Protein AF-A0A7X0E9H6-F1 (afdb_monomer_lite)

Secondary structure (DSSP, 8-state):
-HHHHHHHHTT--EEEEEEEETTEEEEEEEETTTTEEEEEEEETTEEEEEEEES-HHHHHHHHHHHHHHHHHHHHHHHHHHHHHHHHHHHHHHHHHHHHHHHHHHHHHHHHHHHHHHHHHHHHHHHHHHHHHHHHHHHHHHHHHHHHHHHHHHHHHHT-GGGS--PPP----------------

Sequence (184 aa):
MFYLHQLMDSRQLTQLRTTFNGTYGATLFFQPEKLSYYVAMFHSDVYWRVIQTDSETDAESIYRAFSQQSEKLAEVDIDAMRLKAGNIYAERMVAMNQQRLQNLQQDASLRQQQAQQVAVQQQQAQQQAIALSNDLRNNSNQLDAVKERIRALEAQQANPELILPTPPQQAAAANPPAQSTPSN

Radius of gyration: 65.02 Å; chains: 1; bounding box: 127×46×181 Å

Foldseek 3Di:
DVVVVVCVVVVQWDWPDKDDQPQKIKTWIARPVVCKIKIFIGGNPHTPDIDIDNDPVVSVVVRVVSHVVRNVVSVVVVVVVVVVVVVVVVVVVVVVVVVVVVVVVVVVVVVVVVVVVVVVVVVVVVVVVVVVVVVVVVVVVVVVVVVVVVVVVVVVVVDPPPDDDDDDDDDDDDDDDDDDDDDD

pLDDT: mean 86.73, std 17.49, range [38.41, 98.5]

Structure (mmCIF, N/CA/C/O backbone):
data_AF-A0A7X0E9H6-F1
#
_entry.id   AF-A0A7X0E9H6-F1
#
loop_
_atom_site.group_PDB
_atom_site.id
_atom_site.type_symbol
_atom_site.label_atom_id
_atom_site.label_alt_id
_atom_site.label_comp_id
_atom_site.label_asym_id
_atom_site.label_entity_id
_atom_site.label_seq_id
_atom_site.pdbx_PDB_ins_code
_atom_site.Cartn_x
_atom_site.Cartn_y
_atom_site.Cartn_z
_atom_site.occupancy
_atom_site.B_iso_or_equiv
_atom_site.auth_seq_id
_atom_site.auth_comp_id
_atom_site.auth_asym_id
_atom_site.auth_atom_id
_atom_site.pdbx_PDB_model_num
ATOM 1 N N . MET A 1 1 ? 11.546 -8.886 -32.649 1.00 57.81 1 MET A N 1
ATOM 2 C CA . MET A 1 1 ? 11.505 -9.390 -31.257 1.00 57.81 1 MET A CA 1
ATOM 3 C C . MET A 1 1 ? 11.891 -10.853 -31.115 1.00 57.81 1 MET A C 1
ATOM 5 O O . MET A 1 1 ? 12.715 -11.128 -30.261 1.00 57.81 1 MET A O 1
ATOM 9 N N . PHE A 1 2 ? 11.370 -11.775 -31.936 1.00 64.00 2 PHE A N 1
ATOM 10 C CA . PHE A 1 2 ? 11.655 -13.219 -31.815 1.00 64.00 2 PHE A CA 1
ATOM 11 C C . PHE A 1 2 ? 13.145 -13.606 -31.853 1.00 64.00 2 PHE A C 1
ATOM 13 O O . PHE A 1 2 ? 13.546 -14.554 -31.190 1.00 64.00 2 PHE A O 1
ATOM 20 N N . TYR A 1 3 ? 13.974 -12.843 -32.570 1.00 69.94 3 TYR A N 1
ATOM 21 C CA . TYR A 1 3 ? 15.400 -13.141 -32.720 1.00 69.94 3 TYR A CA 1
ATOM 22 C C . TYR A 1 3 ? 16.198 -13.030 -31.406 1.00 69.94 3 TYR A C 1
ATOM 24 O O . TYR A 1 3 ? 17.061 -13.863 -31.159 1.00 69.94 3 TYR A O 1
ATOM 32 N N . LEU A 1 4 ? 15.882 -12.068 -30.523 1.00 74.88 4 LEU A N 1
ATOM 33 C CA . LEU A 1 4 ? 16.572 -11.958 -29.229 1.00 74.88 4 LEU A CA 1
ATOM 34 C C . LEU A 1 4 ? 16.224 -13.138 -28.314 1.00 74.88 4 LEU A C 1
ATOM 36 O O . LEU A 1 4 ? 17.125 -13.736 -27.739 1.00 74.88 4 LEU A O 1
ATOM 40 N N . HIS A 1 5 ? 14.939 -13.499 -28.224 1.00 74.56 5 HIS A N 1
ATOM 41 C CA . HIS A 1 5 ? 14.503 -14.657 -27.439 1.00 74.56 5 HIS A CA 1
ATOM 42 C C . HIS A 1 5 ? 15.180 -15.939 -27.919 1.00 74.56 5 HIS A C 1
ATOM 44 O O . HIS A 1 5 ? 15.762 -16.651 -27.114 1.00 74.56 5 HIS A O 1
ATOM 50 N N . GLN A 1 6 ? 15.231 -16.172 -29.232 1.00 72.75 6 GLN A N 1
ATOM 51 C CA . GLN A 1 6 ? 15.923 -17.333 -29.790 1.00 72.75 6 GLN A CA 1
ATOM 52 C C . GLN A 1 6 ? 17.420 -17.364 -29.423 1.00 72.75 6 GLN A C 1
ATOM 54 O O . GLN A 1 6 ? 17.961 -18.431 -29.131 1.00 72.75 6 GLN A O 1
ATOM 59 N N . LEU A 1 7 ? 18.101 -16.214 -29.415 1.00 70.69 7 LEU A N 1
ATOM 60 C CA . LEU A 1 7 ? 19.506 -16.116 -28.998 1.00 70.69 7 LEU A CA 1
ATOM 61 C C . LEU A 1 7 ? 19.697 -16.338 -27.488 1.00 70.69 7 LEU A C 1
ATOM 63 O O . LEU A 1 7 ? 20.676 -16.963 -27.076 1.00 70.69 7 LEU A O 1
ATOM 67 N N . MET A 1 8 ? 18.763 -15.862 -26.663 1.00 73.94 8 MET A N 1
ATOM 68 C CA . MET A 1 8 ? 18.760 -16.111 -25.219 1.00 73.94 8 MET A CA 1
ATOM 69 C C . MET A 1 8 ? 18.495 -17.588 -24.901 1.00 73.94 8 MET A C 1
ATOM 71 O O . MET A 1 8 ? 19.241 -18.192 -24.131 1.00 73.94 8 MET A O 1
ATOM 75 N N . ASP A 1 9 ? 17.495 -18.189 -25.545 1.00 73.25 9 ASP A N 1
ATOM 76 C CA . ASP A 1 9 ? 17.104 -19.591 -25.366 1.00 73.25 9 ASP A CA 1
ATOM 77 C C . ASP A 1 9 ? 18.215 -20.547 -25.820 1.00 73.25 9 ASP A C 1
ATOM 79 O O . ASP A 1 9 ? 18.475 -21.571 -25.187 1.00 73.25 9 ASP A O 1
ATOM 83 N N . SER A 1 10 ? 18.937 -20.176 -26.881 1.00 75.50 10 SER A N 1
ATOM 84 C CA . SER A 1 10 ? 20.116 -20.906 -27.361 1.00 75.50 10 SER A CA 1
ATOM 85 C C . SER A 1 10 ? 21.396 -20.628 -26.560 1.00 75.50 10 SER A C 1
ATOM 87 O O . SER A 1 10 ? 22.450 -21.157 -26.910 1.00 75.50 10 SER A O 1
ATOM 89 N N . ARG A 1 11 ? 21.323 -19.831 -25.478 1.00 74.50 11 ARG A N 1
ATOM 90 C CA . ARG A 1 11 ? 22.454 -19.411 -24.624 1.00 74.50 11 ARG A CA 1
ATOM 91 C C . ARG A 1 11 ? 23.637 -18.818 -25.399 1.00 74.50 11 ARG A C 1
ATOM 93 O O . ARG A 1 11 ? 24.780 -18.915 -24.962 1.00 74.50 11 ARG A O 1
ATOM 100 N N . GLN A 1 12 ? 23.370 -18.180 -26.536 1.00 83.44 12 GLN A N 1
ATOM 101 C CA . GLN A 1 12 ? 24.402 -17.549 -27.369 1.00 83.44 12 GLN A CA 1
ATOM 102 C C . GLN A 1 12 ? 24.788 -16.146 -26.876 1.00 83.44 12 GLN A C 1
ATOM 104 O O . GLN A 1 12 ? 25.672 -15.506 -27.446 1.00 83.44 12 GLN A O 1
ATOM 109 N N . LEU A 1 13 ? 24.120 -15.661 -25.827 1.00 89.12 13 LEU A N 1
ATOM 110 C CA . LEU A 1 13 ? 24.307 -14.337 -25.251 1.00 89.12 13 LEU A CA 1
ATOM 111 C C . LEU A 1 13 ? 24.816 -14.432 -23.816 1.00 89.12 13 LEU A C 1
ATOM 113 O O . LEU A 1 13 ? 24.224 -15.104 -22.973 1.00 89.12 13 LEU A O 1
ATOM 117 N N . THR A 1 14 ? 25.870 -13.679 -23.526 1.00 93.12 14 THR A N 1
ATOM 118 C CA . THR A 1 14 ? 26.359 -13.438 -22.172 1.00 93.12 14 THR A CA 1
ATOM 119 C C . THR A 1 14 ? 25.760 -12.136 -21.662 1.00 93.12 14 THR A C 1
ATOM 121 O O . THR A 1 14 ? 25.966 -11.079 -22.256 1.00 93.12 14 THR A O 1
ATOM 124 N N . GLN A 1 15 ? 25.028 -12.187 -20.551 1.00 95.12 15 GLN A N 1
ATOM 125 C CA . GLN A 1 15 ? 24.546 -10.977 -19.889 1.00 95.12 15 GLN A CA 1
ATOM 126 C C . GLN A 1 15 ? 25.716 -10.247 -19.225 1.00 95.12 15 GLN A C 1
ATOM 128 O O . GLN A 1 15 ? 26.351 -10.790 -18.324 1.00 95.12 15 GLN A O 1
ATOM 133 N N . LEU A 1 16 ? 25.973 -9.010 -19.647 1.00 96.38 16 LEU A N 1
ATOM 134 C CA . LEU A 1 16 ? 27.015 -8.166 -19.065 1.00 96.38 16 LEU A CA 1
ATOM 135 C C . LEU A 1 16 ? 26.479 -7.335 -17.897 1.00 96.38 16 LEU A C 1
ATOM 137 O O . LEU A 1 16 ? 27.123 -7.232 -16.855 1.00 96.38 16 LEU A O 1
ATOM 141 N N . ARG A 1 17 ? 25.295 -6.734 -18.060 1.00 96.50 17 ARG A N 1
ATOM 142 C CA . ARG A 1 17 ? 24.681 -5.874 -17.040 1.00 96.50 17 ARG A CA 1
ATOM 143 C C . ARG A 1 17 ? 23.164 -5.867 -17.176 1.00 96.50 17 ARG A C 1
ATOM 145 O O . ARG A 1 17 ? 22.659 -5.880 -18.293 1.00 96.50 17 ARG A O 1
ATOM 152 N N . THR A 1 18 ? 22.460 -5.785 -16.050 1.00 97.19 18 THR A N 1
ATOM 153 C CA . THR A 1 18 ? 21.007 -5.584 -16.003 1.00 97.19 18 THR A CA 1
ATOM 154 C C . THR A 1 18 ? 20.652 -4.590 -14.904 1.00 97.19 18 THR A C 1
ATOM 156 O O . THR A 1 18 ? 21.199 -4.662 -13.804 1.00 97.19 18 THR A O 1
ATOM 159 N N . THR A 1 19 ? 19.710 -3.697 -15.195 1.00 97.19 19 THR A N 1
ATOM 160 C CA . THR A 1 19 ? 19.081 -2.779 -14.242 1.00 97.19 19 THR A CA 1
ATOM 161 C C . THR A 1 19 ? 17.596 -3.113 -14.135 1.00 97.19 19 THR A C 1
ATOM 163 O O . THR A 1 19 ? 16.928 -3.267 -15.156 1.00 97.19 19 THR A O 1
ATOM 166 N N . PHE A 1 20 ? 17.087 -3.177 -12.902 1.00 96.19 20 PHE A N 1
ATOM 167 C CA . PHE A 1 20 ? 15.666 -3.338 -12.591 1.00 96.19 20 PHE A CA 1
ATOM 168 C C . PHE A 1 20 ? 15.136 -2.083 -11.895 1.00 96.19 20 PHE A C 1
ATOM 170 O O . PHE A 1 20 ? 15.707 -1.639 -1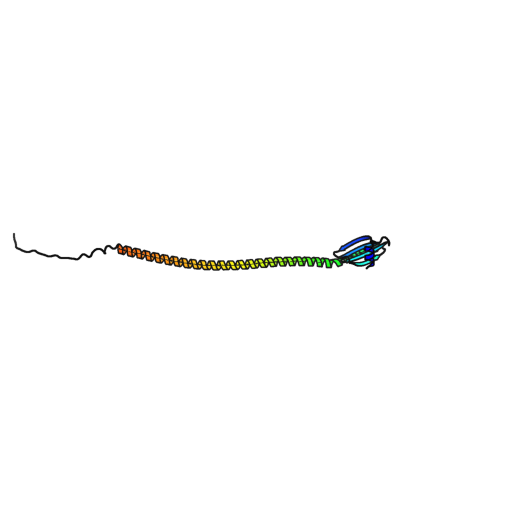0.902 1.00 96.19 20 PHE A O 1
ATOM 177 N N . ASN A 1 21 ? 14.021 -1.561 -12.397 1.00 94.56 21 ASN A N 1
ATOM 178 C CA . ASN A 1 21 ? 13.254 -0.452 -11.846 1.00 94.56 21 ASN A CA 1
ATOM 179 C C . ASN A 1 21 ? 11.794 -0.915 -11.732 1.00 94.56 21 ASN A C 1
ATOM 181 O O . ASN A 1 21 ? 11.010 -0.791 -12.669 1.00 94.56 21 ASN A O 1
ATOM 185 N N . GLY A 1 22 ? 11.435 -1.539 -10.608 1.00 92.00 22 GLY A N 1
ATOM 186 C CA . GLY A 1 22 ? 10.131 -2.197 -10.482 1.00 92.00 22 GLY A CA 1
ATOM 187 C C . GLY A 1 22 ? 9.961 -3.315 -11.518 1.00 92.00 22 GLY A C 1
ATOM 188 O O . GLY A 1 22 ? 10.776 -4.233 -11.577 1.00 92.00 22 GLY A O 1
ATOM 189 N N . THR A 1 23 ? 8.904 -3.240 -12.328 1.00 92.38 23 THR A N 1
ATOM 190 C CA . THR A 1 23 ? 8.622 -4.179 -13.430 1.00 92.38 23 THR A CA 1
ATOM 191 C C . THR A 1 23 ? 9.363 -3.840 -14.722 1.00 92.38 23 THR A C 1
ATOM 193 O O . THR A 1 23 ? 9.420 -4.681 -15.619 1.00 92.38 23 THR A O 1
ATOM 196 N N . TYR A 1 24 ? 9.931 -2.638 -14.836 1.00 96.12 24 TYR A N 1
ATOM 197 C CA . TYR A 1 24 ? 10.703 -2.208 -15.997 1.00 96.12 24 TYR A CA 1
ATOM 198 C C . TYR A 1 24 ? 12.194 -2.443 -15.785 1.00 96.12 24 TYR A C 1
ATOM 200 O O . TYR A 1 24 ? 12.694 -2.489 -14.661 1.00 96.12 24 TYR A O 1
ATOM 208 N N . GLY A 1 25 ? 12.940 -2.528 -16.877 1.00 96.69 25 GLY A N 1
ATOM 209 C CA . GLY A 1 25 ? 14.389 -2.571 -16.787 1.00 96.69 25 GLY A CA 1
ATOM 210 C C . GLY A 1 25 ? 15.087 -2.541 -18.130 1.00 96.69 25 GLY A C 1
ATOM 211 O O . GLY A 1 25 ? 14.463 -2.415 -19.188 1.00 96.69 25 GLY A O 1
ATOM 212 N N . ALA A 1 26 ? 16.408 -2.645 -18.067 1.00 97.94 26 ALA A N 1
ATOM 213 C CA . ALA A 1 26 ? 17.275 -2.701 -19.229 1.00 97.94 26 ALA A CA 1
ATOM 214 C C . ALA A 1 26 ? 18.388 -3.728 -19.023 1.00 97.94 26 ALA A C 1
ATOM 216 O O . ALA A 1 26 ? 18.903 -3.879 -17.917 1.00 97.94 26 ALA A O 1
ATOM 217 N N . THR A 1 27 ? 18.790 -4.396 -20.099 1.00 97.50 27 THR A N 1
ATOM 218 C CA . THR A 1 27 ? 19.865 -5.389 -20.096 1.00 97.50 27 THR A CA 1
ATOM 219 C C . THR A 1 27 ? 20.809 -5.162 -21.267 1.00 97.50 27 THR A C 1
ATOM 221 O O . THR A 1 27 ? 20.373 -4.880 -22.382 1.00 97.50 27 THR A O 1
ATOM 224 N N . LEU A 1 28 ? 22.106 -5.305 -21.003 1.00 97.88 28 LEU A N 1
ATOM 225 C CA . LEU A 1 28 ? 23.174 -5.373 -21.988 1.00 97.88 28 LEU A CA 1
ATOM 226 C C . LEU A 1 28 ? 23.674 -6.816 -22.080 1.00 97.88 28 LEU A C 1
ATOM 228 O O . LEU A 1 28 ? 24.151 -7.387 -21.095 1.00 97.88 28 LEU A O 1
ATOM 232 N N . PHE A 1 29 ? 23.600 -7.376 -23.278 1.00 97.00 29 PHE A N 1
ATOM 233 C CA . PHE A 1 29 ? 24.125 -8.684 -23.634 1.00 97.00 29 PHE A CA 1
ATOM 234 C C . PHE A 1 29 ? 25.277 -8.554 -24.630 1.00 97.00 29 PHE A C 1
ATOM 236 O O . PHE A 1 29 ? 25.314 -7.622 -25.433 1.00 97.00 29 PHE A O 1
ATOM 243 N N . PHE A 1 30 ? 26.170 -9.538 -24.627 1.00 96.50 30 PHE A N 1
ATOM 244 C CA . PHE A 1 30 ? 27.248 -9.698 -25.596 1.00 96.50 30 PHE A CA 1
ATOM 245 C C . PHE A 1 30 ? 27.181 -11.078 -26.249 1.00 96.50 30 PHE A C 1
ATOM 247 O O . PHE A 1 30 ? 26.977 -12.076 -25.559 1.00 96.50 30 PHE A O 1
ATOM 254 N N . GLN A 1 31 ? 27.357 -11.134 -27.567 1.00 95.38 31 GLN A N 1
ATOM 255 C CA . GLN A 1 31 ? 27.427 -12.354 -28.365 1.00 95.38 31 GLN A CA 1
ATOM 256 C C . GLN A 1 31 ? 28.885 -12.610 -28.776 1.00 95.38 31 GLN A C 1
ATOM 258 O O . GLN A 1 31 ? 29.349 -12.000 -29.742 1.00 95.38 31 GLN A O 1
ATOM 263 N N . PRO A 1 32 ? 29.610 -13.531 -28.113 1.00 91.88 32 PRO A N 1
ATOM 264 C CA . PRO A 1 32 ? 31.035 -13.744 -28.376 1.00 91.88 32 PRO A CA 1
ATOM 265 C C . PRO A 1 32 ? 31.341 -14.192 -29.808 1.00 91.88 32 PRO A C 1
ATOM 267 O O . PRO A 1 32 ? 32.348 -13.787 -30.374 1.00 91.88 32 PRO A O 1
ATOM 270 N N . GLU A 1 33 ? 30.461 -14.995 -30.411 1.00 91.06 33 GLU A N 1
ATOM 271 C CA . GLU A 1 33 ? 30.656 -15.546 -31.759 1.00 91.06 33 GLU A CA 1
ATOM 272 C C . GLU A 1 33 ? 30.663 -14.468 -32.853 1.00 91.06 33 GLU A C 1
ATOM 274 O O . GLU A 1 33 ? 31.393 -14.583 -33.833 1.00 91.06 33 GLU A O 1
ATOM 279 N N . LYS A 1 34 ? 29.857 -13.412 -32.680 1.00 92.00 34 LYS A N 1
ATOM 280 C CA . LYS A 1 34 ? 29.704 -12.324 -33.662 1.00 92.00 34 LYS A CA 1
ATOM 281 C C . LYS A 1 34 ? 30.357 -11.017 -33.226 1.00 92.00 34 LYS A C 1
ATOM 283 O O . LYS A 1 34 ? 30.373 -10.073 -34.004 1.00 92.00 34 LYS A O 1
ATOM 288 N N . LEU A 1 35 ? 30.876 -10.967 -31.997 1.00 94.38 35 LEU A N 1
ATOM 289 C CA . LEU A 1 35 ? 31.368 -9.751 -31.345 1.00 94.38 35 LEU A CA 1
ATOM 290 C C . LEU A 1 35 ? 30.330 -8.611 -31.353 1.00 94.38 35 LEU A C 1
ATOM 292 O O . LEU A 1 35 ? 30.684 -7.437 -31.383 1.00 94.38 35 LEU A O 1
ATOM 296 N N . SER A 1 36 ? 29.044 -8.971 -31.298 1.00 95.44 36 SER A N 1
ATOM 297 C CA . SER A 1 36 ? 27.925 -8.027 -31.283 1.00 95.44 36 SER A CA 1
ATOM 298 C C . SER A 1 36 ? 27.365 -7.860 -29.875 1.00 95.44 36 SER A C 1
ATOM 300 O O . SER A 1 36 ? 27.286 -8.808 -29.092 1.00 95.44 36 SER A O 1
ATOM 302 N N . TYR A 1 37 ? 26.872 -6.669 -29.583 1.00 97.31 37 TYR A N 1
ATOM 303 C CA . TYR A 1 37 ? 26.153 -6.323 -28.368 1.00 97.31 37 TYR A CA 1
ATOM 304 C C . TYR A 1 37 ? 24.659 -6.209 -28.655 1.00 97.31 37 TYR A C 1
ATOM 306 O O . TYR A 1 37 ? 24.251 -5.704 -29.701 1.00 97.31 37 TYR A O 1
ATOM 314 N N . TYR A 1 38 ? 23.839 -6.630 -27.696 1.00 97.31 38 TYR A N 1
ATOM 315 C CA . TYR A 1 38 ? 22.393 -6.439 -27.724 1.00 97.31 38 TYR A CA 1
ATOM 316 C C . TYR A 1 38 ? 21.973 -5.686 -26.472 1.00 97.31 38 TYR A C 1
ATOM 318 O O . TYR A 1 38 ? 22.209 -6.138 -25.355 1.00 97.31 38 TYR A O 1
ATOM 326 N N . VAL A 1 39 ? 21.319 -4.547 -26.656 1.00 97.75 39 VAL A N 1
ATOM 327 C CA . VAL A 1 39 ? 20.758 -3.752 -25.569 1.00 97.75 39 VAL A CA 1
ATOM 328 C C . VAL A 1 39 ? 19.251 -3.833 -25.647 1.00 97.75 39 VAL A C 1
ATOM 330 O O . VAL A 1 39 ? 18.659 -3.485 -26.670 1.00 97.75 39 VAL A O 1
ATOM 333 N N . ALA A 1 40 ? 18.624 -4.292 -24.575 1.00 96.50 40 ALA A N 1
ATOM 334 C CA . ALA A 1 40 ? 17.192 -4.508 -24.535 1.00 96.50 40 ALA A CA 1
ATOM 335 C C . ALA A 1 40 ? 16.558 -3.772 -23.357 1.00 96.50 40 ALA A C 1
ATOM 337 O O . ALA A 1 40 ? 17.117 -3.741 -22.267 1.00 96.50 40 ALA A O 1
ATOM 338 N N . MET A 1 41 ? 15.383 -3.192 -23.579 1.00 96.38 41 MET A N 1
ATOM 339 C CA . MET A 1 41 ? 14.497 -2.697 -22.530 1.00 96.38 41 MET A CA 1
ATOM 340 C C . MET A 1 41 ? 13.342 -3.678 -22.370 1.00 96.38 41 MET A C 1
ATOM 342 O O . MET A 1 41 ? 12.801 -4.158 -23.372 1.00 96.38 41 MET A O 1
ATOM 346 N N . PHE A 1 42 ? 12.963 -3.969 -21.130 1.00 94.81 42 PHE A N 1
ATOM 347 C CA . PHE A 1 42 ? 11.907 -4.924 -20.812 1.00 94.81 42 PHE A CA 1
ATOM 348 C C . PHE A 1 42 ? 10.868 -4.352 -19.847 1.00 94.81 42 PHE A C 1
ATOM 350 O O . PHE A 1 42 ? 11.126 -3.374 -19.144 1.00 94.81 42 PHE A O 1
ATOM 357 N N . HIS A 1 43 ? 9.689 -4.971 -19.851 1.00 94.62 43 HIS A N 1
ATOM 358 C CA . HIS A 1 43 ? 8.635 -4.806 -18.856 1.00 94.62 43 HIS A CA 1
ATOM 359 C C . HIS A 1 43 ? 8.061 -6.189 -18.530 1.00 94.62 43 HIS A C 1
ATOM 361 O O . HIS A 1 43 ? 7.625 -6.882 -19.449 1.00 94.62 43 HIS A O 1
ATOM 367 N N . SER A 1 44 ? 8.093 -6.606 -17.260 1.00 90.62 44 SER A N 1
ATOM 368 C CA . SER A 1 44 ? 7.629 -7.932 -16.809 1.00 90.62 44 SER A CA 1
ATOM 369 C C . SER A 1 44 ? 8.165 -9.076 -17.682 1.00 90.62 44 SER A C 1
ATOM 371 O O . SER A 1 44 ? 7.399 -9.860 -18.234 1.00 90.62 44 SER A O 1
ATOM 373 N N . ASP A 1 45 ? 9.488 -9.106 -17.864 1.00 85.56 45 ASP A N 1
ATOM 374 C CA . ASP A 1 45 ? 10.225 -10.089 -18.677 1.00 85.56 45 ASP A CA 1
ATOM 375 C C . ASP A 1 45 ? 9.948 -10.058 -20.194 1.00 85.56 45 ASP A C 1
ATOM 377 O O . ASP A 1 45 ? 10.531 -10.831 -20.954 1.00 85.56 45 ASP A O 1
ATOM 381 N N . VAL A 1 46 ? 9.125 -9.122 -20.676 1.00 90.75 46 VAL A N 1
ATOM 382 C CA . VAL A 1 46 ? 8.883 -8.916 -22.108 1.00 90.75 46 VAL A CA 1
ATOM 383 C C . VAL A 1 46 ? 9.816 -7.834 -22.642 1.00 90.75 46 VAL A C 1
ATOM 385 O O . VAL A 1 46 ? 9.676 -6.653 -22.315 1.00 90.75 46 VAL A O 1
ATOM 388 N N . TYR A 1 47 ? 10.758 -8.219 -23.505 1.00 91.19 47 TYR A N 1
ATOM 389 C CA . TYR A 1 47 ? 11.661 -7.285 -24.180 1.00 91.19 47 TYR A CA 1
ATOM 390 C C . TYR A 1 47 ? 10.939 -6.533 -25.289 1.00 91.19 47 TYR A C 1
ATOM 392 O O . TYR A 1 47 ? 10.692 -7.079 -26.362 1.00 91.19 47 TYR A O 1
ATOM 400 N N . TRP A 1 48 ? 10.635 -5.259 -25.057 1.00 87.12 48 TRP A N 1
ATOM 401 C CA . TRP A 1 48 ? 9.801 -4.473 -25.963 1.00 87.12 48 TRP A CA 1
ATOM 402 C C . TRP A 1 48 ? 10.595 -3.557 -26.907 1.00 87.12 48 TRP A C 1
ATOM 404 O O . TRP A 1 48 ? 10.086 -3.116 -27.939 1.00 87.12 48 TRP A O 1
ATOM 414 N N . ARG A 1 49 ? 11.880 -3.331 -26.615 1.00 93.44 49 ARG A N 1
ATOM 415 C CA . ARG A 1 49 ? 12.807 -2.605 -27.491 1.00 93.44 49 ARG A CA 1
ATOM 416 C C . ARG A 1 49 ? 14.182 -3.245 -27.421 1.00 93.44 49 ARG A C 1
ATOM 418 O O . ARG A 1 49 ? 14.716 -3.405 -26.332 1.00 93.44 49 ARG A O 1
ATOM 425 N N . VAL A 1 50 ? 14.756 -3.582 -28.573 1.00 95.19 50 VAL A N 1
ATOM 426 C CA . VAL A 1 50 ? 16.075 -4.221 -28.676 1.00 95.19 50 VAL A CA 1
ATOM 427 C C . VAL A 1 50 ? 16.884 -3.506 -29.748 1.00 95.19 50 VAL A C 1
ATOM 429 O O . VAL A 1 50 ? 16.372 -3.277 -30.843 1.00 95.19 50 VAL A O 1
ATOM 432 N N . ILE A 1 51 ? 18.128 -3.157 -29.436 1.00 95.75 51 ILE A N 1
ATOM 433 C CA . ILE A 1 51 ? 19.087 -2.575 -30.375 1.00 95.75 51 ILE A CA 1
ATOM 434 C C . ILE A 1 51 ? 20.331 -3.458 -30.389 1.00 95.75 51 ILE A C 1
ATOM 436 O O . ILE A 1 51 ? 20.850 -3.808 -29.333 1.00 95.75 51 ILE A O 1
ATOM 440 N N . GLN A 1 52 ? 20.794 -3.812 -31.585 1.00 95.81 52 GLN A N 1
ATOM 441 C CA . GLN A 1 52 ? 22.057 -4.509 -31.798 1.00 95.81 52 GLN A CA 1
ATOM 442 C C . GLN A 1 52 ? 23.110 -3.509 -32.287 1.00 95.81 52 GLN A C 1
ATOM 444 O O . GLN A 1 52 ? 22.794 -2.635 -33.094 1.00 95.81 52 GLN A O 1
ATOM 449 N N . THR A 1 53 ? 24.345 -3.640 -31.812 1.00 96.19 53 THR A N 1
ATOM 450 C CA . THR A 1 53 ? 25.496 -2.862 -32.289 1.00 96.19 53 THR A CA 1
ATOM 451 C C . THR A 1 53 ? 26.781 -3.660 -32.107 1.00 96.19 53 THR A C 1
ATOM 453 O O . THR A 1 53 ? 26.881 -4.437 -31.166 1.00 96.19 53 THR A O 1
ATOM 456 N N . ASP A 1 54 ? 27.775 -3.453 -32.965 1.00 96.81 54 ASP A N 1
ATOM 457 C CA . ASP A 1 54 ? 29.108 -4.061 -32.821 1.00 96.81 54 ASP A CA 1
ATOM 458 C C . ASP A 1 54 ? 30.092 -3.124 -32.083 1.00 96.81 54 ASP A C 1
ATOM 460 O O . ASP A 1 54 ? 31.242 -3.470 -31.835 1.00 96.81 54 ASP A O 1
ATOM 464 N N . SER A 1 55 ? 29.638 -1.921 -31.710 1.00 98.00 55 SER A N 1
ATOM 465 C CA . SER A 1 55 ? 30.405 -0.912 -30.971 1.00 98.00 55 SER A CA 1
ATOM 466 C C . SER A 1 55 ? 30.110 -0.997 -29.474 1.00 98.00 55 SER A C 1
ATOM 468 O O . SER A 1 55 ? 28.989 -0.727 -29.036 1.00 98.00 55 SER A O 1
ATOM 470 N N . GLU A 1 56 ? 31.127 -1.324 -28.673 1.00 97.38 56 GLU A N 1
ATOM 471 C CA . GLU A 1 56 ? 31.026 -1.373 -27.206 1.00 97.38 56 GLU A CA 1
ATOM 472 C C . GLU A 1 56 ? 30.590 -0.020 -26.621 1.00 97.38 56 GLU A C 1
ATOM 474 O O . GLU A 1 56 ? 29.690 0.049 -25.781 1.00 97.38 56 GLU A O 1
ATOM 479 N N . THR A 1 57 ? 31.183 1.072 -27.110 1.00 98.19 57 THR A N 1
ATOM 480 C CA . THR A 1 57 ? 30.872 2.437 -26.667 1.00 98.19 57 THR A CA 1
ATOM 481 C C . THR A 1 57 ? 29.404 2.783 -26.904 1.00 98.19 57 THR A C 1
ATOM 483 O O . THR A 1 57 ? 28.749 3.344 -26.018 1.00 98.19 57 THR A O 1
ATOM 486 N N . ASP A 1 58 ? 28.866 2.420 -28.073 1.00 98.12 58 ASP A N 1
ATOM 487 C CA . ASP A 1 58 ? 27.457 2.656 -28.384 1.00 98.12 58 ASP A CA 1
ATOM 488 C C . ASP A 1 58 ? 26.553 1.766 -27.536 1.00 98.12 58 ASP A C 1
ATOM 490 O O . ASP A 1 58 ? 25.556 2.252 -27.005 1.00 98.12 58 ASP A O 1
ATOM 494 N N . ALA A 1 59 ? 26.912 0.495 -27.340 1.00 98.31 59 ALA A N 1
ATOM 495 C CA . ALA A 1 59 ? 26.151 -0.429 -26.505 1.00 98.31 59 ALA A CA 1
ATOM 496 C C . ALA A 1 59 ? 26.014 0.089 -25.064 1.00 98.31 59 ALA A C 1
ATOM 498 O O . ALA A 1 59 ? 24.915 0.138 -24.510 1.00 98.31 59 ALA A O 1
ATOM 499 N N . GLU A 1 60 ? 27.117 0.552 -24.476 1.00 98.12 60 GLU A N 1
ATOM 500 C CA . GLU A 1 60 ? 27.149 1.157 -23.145 1.00 98.12 60 GLU A CA 1
ATOM 501 C C . GLU A 1 60 ? 26.339 2.466 -23.079 1.00 98.12 60 GLU A C 1
ATOM 503 O O . GLU A 1 60 ? 25.635 2.723 -22.097 1.00 98.12 60 GLU A O 1
ATOM 508 N N . SER A 1 61 ? 26.391 3.295 -24.127 1.00 98.50 61 SER A N 1
ATOM 509 C CA . SER A 1 61 ? 25.598 4.528 -24.223 1.00 98.50 61 SER A CA 1
ATOM 510 C C . SER A 1 61 ? 24.092 4.242 -24.302 1.00 98.50 61 SER A C 1
ATOM 512 O O . SER A 1 61 ? 23.305 4.790 -23.523 1.00 98.50 61 SER A O 1
ATOM 514 N N . ILE A 1 62 ? 23.689 3.319 -25.180 1.00 98.25 62 ILE A N 1
ATOM 515 C CA . ILE A 1 62 ? 22.297 2.884 -25.342 1.00 98.25 62 ILE A CA 1
ATOM 516 C C . ILE A 1 62 ? 21.791 2.255 -24.042 1.00 98.25 62 ILE A C 1
ATOM 518 O O . ILE A 1 62 ? 20.675 2.551 -23.616 1.00 98.25 62 ILE A O 1
ATOM 522 N N . TYR A 1 63 ? 22.612 1.441 -23.371 1.00 98.50 63 TYR A N 1
ATOM 523 C CA . TYR A 1 63 ? 22.255 0.831 -22.092 1.00 98.50 63 TYR A CA 1
ATOM 524 C C . TYR A 1 63 ? 21.957 1.881 -21.021 1.00 98.50 63 TYR A C 1
ATOM 526 O O . TYR A 1 63 ? 20.953 1.772 -20.312 1.00 98.50 63 TYR A O 1
ATOM 534 N N . ARG A 1 64 ? 22.790 2.925 -20.910 1.00 98.44 64 ARG A N 1
ATOM 535 C CA . ARG A 1 64 ? 22.548 4.033 -19.973 1.00 98.44 64 ARG A CA 1
ATOM 536 C C . ARG A 1 64 ? 21.247 4.765 -20.289 1.00 98.44 64 ARG A C 1
ATOM 538 O O . ARG A 1 64 ? 20.457 5.006 -19.378 1.00 98.44 64 ARG A O 1
ATOM 545 N N . ALA A 1 65 ? 20.993 5.056 -21.564 1.00 98.12 65 ALA A N 1
ATOM 546 C CA . ALA A 1 65 ? 19.751 5.694 -21.992 1.00 98.12 65 ALA A CA 1
ATOM 547 C C . ALA A 1 65 ? 18.519 4.823 -21.683 1.00 98.12 65 ALA A C 1
ATOM 549 O O . ALA A 1 65 ? 17.515 5.326 -21.179 1.00 98.12 65 ALA A O 1
ATOM 550 N N . PHE A 1 66 ? 18.597 3.512 -21.927 1.00 98.06 66 PHE A N 1
ATOM 551 C CA . PHE A 1 66 ? 17.506 2.586 -21.620 1.00 98.06 66 PHE A CA 1
ATOM 552 C C . PHE A 1 66 ? 17.289 2.443 -20.114 1.00 98.06 66 PHE A C 1
ATOM 554 O O . PHE A 1 66 ? 16.149 2.444 -19.662 1.00 98.06 66 PHE A O 1
ATOM 561 N N . SER A 1 67 ? 18.360 2.398 -19.325 1.00 97.56 67 SER A N 1
ATOM 562 C CA . SER A 1 67 ? 18.263 2.362 -17.864 1.00 97.56 67 SER A CA 1
ATOM 563 C C . SER A 1 67 ? 17.517 3.592 -17.333 1.00 97.56 67 SER A C 1
ATOM 565 O O . SER A 1 67 ? 16.522 3.436 -16.630 1.00 97.56 67 SER A O 1
ATOM 567 N N . GLN A 1 68 ? 17.905 4.799 -17.764 1.00 97.81 68 GLN A N 1
ATOM 568 C CA . GLN A 1 68 ? 17.232 6.052 -17.384 1.00 97.81 68 GLN A CA 1
ATOM 569 C C . GLN A 1 68 ? 15.778 6.122 -17.868 1.00 97.81 68 GLN A C 1
ATOM 571 O O . GLN A 1 68 ? 14.902 6.630 -17.172 1.00 97.81 68 GLN A O 1
ATOM 576 N N . GLN A 1 69 ? 15.493 5.630 -19.075 1.00 96.50 69 GLN A N 1
ATOM 577 C CA . GLN A 1 69 ? 14.124 5.603 -19.585 1.00 96.50 69 GLN A CA 1
ATOM 578 C C . GLN A 1 69 ? 13.252 4.608 -18.803 1.00 96.50 69 GLN A C 1
ATOM 580 O O . GLN A 1 69 ? 12.102 4.923 -18.508 1.00 96.50 69 GLN A O 1
ATOM 585 N N . SER A 1 70 ? 13.790 3.441 -18.435 1.00 96.19 70 SER A N 1
ATOM 586 C CA . SER A 1 70 ? 13.065 2.439 -17.644 1.00 96.19 70 SER A CA 1
ATOM 587 C C . SER A 1 70 ? 12.725 2.933 -16.235 1.00 96.19 70 SER A C 1
ATOM 589 O O . SER A 1 70 ? 11.658 2.612 -15.730 1.00 96.19 70 SER A O 1
ATOM 591 N N . GLU A 1 71 ? 13.580 3.764 -15.635 1.00 96.81 71 GLU A N 1
ATOM 592 C CA . GLU A 1 71 ? 13.328 4.407 -14.339 1.00 96.81 71 GLU A CA 1
ATOM 593 C C . GLU A 1 71 ? 12.092 5.314 -14.393 1.00 96.81 71 GLU A C 1
ATOM 595 O O . GLU A 1 71 ? 11.178 5.167 -13.585 1.00 96.81 71 GLU A O 1
ATOM 600 N N . LYS A 1 72 ? 12.008 6.184 -15.408 1.00 95.56 72 LYS A N 1
ATOM 601 C CA . LYS A 1 72 ? 10.857 7.083 -15.600 1.00 95.56 72 LYS A CA 1
ATOM 602 C C . LYS A 1 72 ? 9.552 6.332 -15.849 1.00 95.56 72 LYS A C 1
ATOM 604 O O . LYS A 1 72 ? 8.495 6.763 -15.408 1.00 95.56 72 LYS A O 1
ATOM 609 N N . LEU A 1 73 ? 9.612 5.224 -16.588 1.00 94.56 73 LEU A N 1
ATOM 610 C CA . LEU A 1 73 ? 8.434 4.391 -16.843 1.00 94.56 73 LEU A CA 1
ATOM 611 C C . LEU A 1 73 ? 7.973 3.665 -15.574 1.00 94.56 73 LEU A C 1
ATOM 613 O O . LEU A 1 73 ? 6.775 3.549 -15.336 1.00 94.56 73 LEU A O 1
ATOM 617 N N . ALA A 1 74 ? 8.921 3.226 -14.746 1.00 95.81 74 ALA A N 1
ATOM 618 C CA . ALA A 1 74 ? 8.640 2.547 -13.491 1.00 95.81 74 ALA A CA 1
ATOM 619 C C . ALA A 1 74 ? 8.025 3.451 -12.422 1.00 95.81 74 ALA A C 1
ATOM 621 O O . ALA A 1 74 ? 7.297 2.952 -11.569 1.00 95.81 74 ALA A O 1
ATOM 622 N N . GLU A 1 75 ? 8.315 4.755 -12.446 1.00 95.50 75 GLU A N 1
ATOM 623 C CA . GLU A 1 75 ? 7.830 5.714 -11.447 1.00 95.50 75 GLU A CA 1
ATOM 624 C C . GLU A 1 75 ? 6.301 5.654 -11.295 1.00 95.50 75 GLU A C 1
ATOM 626 O O . GLU A 1 75 ? 5.793 5.538 -10.180 1.00 95.50 75 GLU A O 1
ATOM 631 N N . VAL A 1 76 ? 5.576 5.588 -12.416 1.00 91.12 76 VAL A N 1
ATOM 632 C CA . VAL A 1 76 ? 4.107 5.488 -12.432 1.00 91.12 76 VAL A CA 1
ATOM 633 C C . VAL A 1 76 ? 3.615 4.209 -11.747 1.00 91.12 76 VAL A C 1
ATOM 635 O O . VAL A 1 76 ? 2.719 4.264 -10.903 1.00 91.12 76 VAL A O 1
ATOM 638 N N . ASP A 1 77 ? 4.205 3.060 -12.077 1.00 88.75 77 ASP A N 1
ATOM 639 C CA . ASP A 1 77 ? 3.800 1.764 -11.521 1.00 88.75 77 ASP A CA 1
ATOM 640 C C . ASP A 1 77 ? 4.145 1.656 -10.029 1.00 88.75 77 ASP A C 1
ATOM 642 O O . ASP A 1 77 ? 3.357 1.138 -9.230 1.00 88.75 77 ASP A O 1
ATOM 646 N N . ILE A 1 78 ? 5.306 2.184 -9.634 1.00 92.88 78 ILE A N 1
ATOM 647 C CA . ILE A 1 78 ? 5.751 2.235 -8.240 1.00 92.88 78 ILE A CA 1
ATOM 648 C C . ILE A 1 78 ? 4.795 3.102 -7.415 1.00 92.88 78 ILE A C 1
ATOM 650 O O . ILE A 1 78 ? 4.377 2.697 -6.324 1.00 92.88 78 ILE A O 1
ATOM 654 N N . ASP A 1 79 ? 4.409 4.267 -7.926 1.00 94.88 79 ASP A N 1
ATOM 655 C CA . ASP A 1 79 ? 3.488 5.159 -7.229 1.00 94.88 79 ASP A CA 1
ATOM 656 C C . ASP A 1 79 ? 2.075 4.582 -7.158 1.00 94.88 79 ASP A C 1
ATOM 658 O O . ASP A 1 79 ? 1.449 4.617 -6.094 1.00 94.88 79 ASP A O 1
ATOM 662 N N . ALA A 1 80 ? 1.595 3.945 -8.228 1.00 92.31 80 ALA A N 1
ATOM 663 C CA . ALA A 1 80 ? 0.330 3.219 -8.210 1.00 92.31 80 ALA A CA 1
ATOM 664 C C . ALA A 1 80 ? 0.330 2.098 -7.154 1.00 92.31 80 ALA A C 1
ATOM 666 O O . ALA A 1 80 ? -0.640 1.943 -6.404 1.00 92.31 80 ALA A O 1
ATOM 667 N N . MET A 1 81 ? 1.427 1.343 -7.038 1.00 92.50 81 MET A N 1
ATOM 668 C CA . MET A 1 81 ? 1.578 0.297 -6.025 1.00 92.50 81 MET A CA 1
ATOM 669 C C . MET A 1 81 ? 1.535 0.871 -4.602 1.00 92.50 81 MET A C 1
ATOM 671 O O . MET A 1 81 ? 0.833 0.332 -3.740 1.00 92.50 81 MET A O 1
ATOM 675 N N . ARG A 1 82 ? 2.238 1.983 -4.354 1.00 95.94 82 ARG A N 1
ATOM 676 C CA . ARG A 1 82 ? 2.230 2.685 -3.059 1.00 95.94 82 ARG A CA 1
ATOM 677 C C . ARG A 1 82 ? 0.840 3.204 -2.706 1.00 95.94 82 ARG A C 1
ATOM 679 O O . ARG A 1 82 ? 0.375 2.978 -1.590 1.00 95.94 82 ARG A O 1
ATOM 686 N N . LEU A 1 83 ? 0.157 3.844 -3.655 1.00 97.81 83 LEU A N 1
ATOM 687 C CA . LEU A 1 83 ? -1.201 4.357 -3.468 1.00 97.81 83 LEU A CA 1
ATOM 688 C C . LEU A 1 83 ? -2.189 3.232 -3.157 1.00 97.81 83 LEU A C 1
ATOM 690 O O . LEU A 1 83 ? -2.969 3.346 -2.211 1.00 97.81 83 LEU A O 1
ATOM 694 N N . LYS A 1 84 ? -2.118 2.115 -3.889 1.00 96.62 84 LYS A N 1
ATOM 695 C CA . LYS A 1 84 ? -2.953 0.936 -3.632 1.00 96.62 84 LYS A CA 1
ATOM 696 C C . LYS A 1 84 ? -2.726 0.378 -2.226 1.00 96.62 84 LYS A C 1
ATOM 698 O O . LYS A 1 84 ? -3.688 0.083 -1.522 1.00 96.62 84 LYS A O 1
ATOM 703 N N . ALA A 1 85 ? -1.470 0.260 -1.797 1.00 97.31 85 ALA A N 1
ATOM 704 C CA . ALA A 1 85 ? -1.147 -0.190 -0.445 1.00 97.31 85 ALA A CA 1
ATOM 705 C C . ALA A 1 85 ? -1.681 0.779 0.626 1.00 97.31 85 ALA A C 1
ATOM 707 O O . ALA A 1 85 ? -2.268 0.339 1.617 1.00 97.31 85 ALA A O 1
ATOM 708 N N . GLY A 1 86 ? -1.533 2.089 0.402 1.00 98.00 86 GLY A N 1
ATOM 709 C CA . GLY A 1 86 ? -2.070 3.128 1.282 1.00 98.00 86 GLY A CA 1
ATOM 710 C C . GLY A 1 86 ? -3.594 3.078 1.399 1.00 98.00 86 GLY A C 1
ATOM 711 O O . GLY A 1 86 ? -4.130 3.169 2.502 1.00 98.00 86 GLY A O 1
ATOM 712 N N . ASN A 1 87 ? -4.295 2.856 0.286 1.00 98.12 87 ASN A N 1
ATOM 713 C CA . ASN A 1 87 ? -5.747 2.711 0.267 1.00 98.12 87 ASN A CA 1
ATOM 714 C C . ASN A 1 87 ? -6.211 1.474 1.060 1.00 98.12 87 ASN A C 1
ATOM 716 O O . ASN A 1 87 ? -7.032 1.619 1.961 1.00 98.12 87 ASN A O 1
ATOM 720 N N . ILE A 1 88 ? -5.602 0.302 0.838 1.00 98.31 88 ILE A N 1
ATOM 721 C CA . ILE A 1 88 ? -5.909 -0.925 1.602 1.00 98.31 88 ILE A CA 1
ATOM 722 C C . ILE A 1 88 ? -5.691 -0.712 3.108 1.00 98.31 88 ILE A C 1
ATOM 724 O O . ILE A 1 88 ? -6.472 -1.180 3.940 1.00 98.31 88 ILE A O 1
ATOM 728 N N . TYR A 1 89 ? -4.615 -0.019 3.485 1.00 98.00 89 TYR A N 1
ATOM 729 C CA . TYR A 1 89 ? -4.356 0.308 4.884 1.00 98.00 89 TYR A CA 1
ATOM 730 C C . TYR A 1 89 ? -5.446 1.222 5.467 1.00 98.00 89 TYR A C 1
ATOM 732 O O . TYR A 1 89 ? -5.971 0.941 6.547 1.00 98.00 89 TYR A O 1
ATOM 740 N N . ALA A 1 90 ? -5.824 2.279 4.744 1.00 98.00 90 ALA A N 1
ATOM 741 C CA . ALA A 1 90 ? -6.873 3.203 5.163 1.00 98.00 90 ALA A CA 1
ATOM 742 C C . ALA A 1 90 ? -8.235 2.504 5.310 1.00 98.00 90 ALA A C 1
ATOM 744 O O . ALA A 1 90 ? -8.912 2.698 6.320 1.00 98.00 90 ALA A O 1
ATOM 745 N N . GLU A 1 91 ? -8.609 1.637 4.366 1.00 98.19 91 GLU A N 1
ATOM 746 C CA . GLU A 1 91 ? -9.840 0.840 4.427 1.00 98.19 91 GLU A CA 1
ATOM 747 C C . GLU A 1 91 ? -9.898 -0.027 5.691 1.00 98.19 91 GLU A C 1
ATOM 749 O O . GLU A 1 91 ? -10.913 -0.048 6.392 1.00 98.19 91 GLU A O 1
ATOM 754 N N . ARG A 1 92 ? -8.786 -0.682 6.053 1.00 98.19 92 ARG A N 1
ATOM 755 C CA . ARG A 1 92 ? -8.694 -1.459 7.302 1.00 98.19 92 ARG A CA 1
ATOM 756 C C . ARG A 1 92 ? -8.892 -0.585 8.537 1.00 98.19 92 ARG A C 1
ATOM 758 O O . ARG A 1 92 ? -9.603 -0.984 9.457 1.00 98.19 92 ARG A O 1
ATOM 765 N N . MET A 1 93 ? -8.290 0.604 8.564 1.00 98.00 93 MET A N 1
ATOM 766 C CA . MET A 1 93 ? -8.460 1.540 9.678 1.00 98.00 93 MET A CA 1
ATOM 767 C C . MET A 1 93 ? -9.905 2.023 9.797 1.00 98.00 93 MET A C 1
ATOM 769 O O . MET A 1 93 ? -10.433 2.087 10.909 1.00 98.00 93 MET A O 1
ATOM 773 N N . VAL A 1 94 ? -10.570 2.318 8.679 1.00 98.19 94 VAL A N 1
ATOM 774 C CA . VAL A 1 94 ? -11.993 2.682 8.674 1.00 98.19 94 VAL A CA 1
ATOM 775 C C . VAL A 1 94 ? -12.839 1.544 9.243 1.00 98.19 94 VAL A C 1
ATOM 777 O O . VAL A 1 94 ? -13.621 1.788 10.160 1.00 98.19 94 VAL A O 1
ATOM 780 N N . ALA A 1 95 ? -12.637 0.306 8.785 1.00 98.19 95 ALA A N 1
ATOM 781 C CA . ALA A 1 95 ? -13.383 -0.855 9.273 1.00 98.19 95 ALA A CA 1
ATOM 782 C C . ALA A 1 95 ? -13.215 -1.064 10.791 1.00 98.19 95 ALA A C 1
ATOM 784 O O . ALA A 1 95 ? -14.199 -1.232 11.514 1.00 98.19 95 ALA A O 1
ATOM 785 N N . MET A 1 96 ? -11.982 -0.969 11.303 1.00 98.25 96 MET A N 1
ATOM 786 C CA . MET A 1 96 ? -11.712 -1.076 12.743 1.00 98.25 96 MET A CA 1
ATOM 787 C C . MET A 1 96 ? -12.407 0.027 13.552 1.00 98.25 96 MET A C 1
ATOM 789 O O . MET A 1 96 ? -12.972 -0.236 14.616 1.00 98.25 96 MET A O 1
ATOM 793 N N . ASN A 1 97 ? -12.388 1.267 13.058 1.00 97.94 97 ASN A N 1
ATOM 794 C CA . ASN A 1 97 ? -13.042 2.383 13.741 1.00 97.94 97 ASN A CA 1
ATOM 795 C C . ASN A 1 97 ? -14.569 2.275 13.695 1.00 97.94 97 ASN A C 1
ATOM 797 O O . ASN A 1 97 ? -15.222 2.591 14.686 1.00 97.94 97 ASN A O 1
ATOM 801 N N . GLN A 1 98 ? -15.138 1.787 12.592 1.00 97.94 98 GLN A N 1
ATOM 802 C CA . GLN A 1 98 ? -16.573 1.519 12.488 1.00 97.94 98 GLN A CA 1
ATOM 803 C C . GLN A 1 98 ? -17.017 0.457 13.495 1.00 97.94 98 GLN A C 1
ATOM 805 O O . GLN A 1 98 ? -18.003 0.666 14.198 1.00 97.94 98 GLN A O 1
ATOM 810 N N . GLN A 1 99 ? -16.261 -0.633 13.637 1.00 98.12 99 GLN A N 1
ATOM 811 C CA . GLN A 1 99 ? -16.543 -1.654 14.646 1.00 98.12 99 GLN A CA 1
ATOM 812 C C . GLN A 1 99 ? -16.464 -1.079 16.067 1.00 98.12 99 GLN A C 1
ATOM 814 O O . GLN A 1 99 ? -17.346 -1.312 16.893 1.00 98.12 99 GLN A O 1
ATOM 819 N N . ARG A 1 100 ? -15.440 -0.264 16.354 1.00 98.06 100 ARG A N 1
ATOM 820 C CA . ARG A 1 100 ? -15.321 0.424 17.646 1.00 98.06 100 ARG A CA 1
ATOM 821 C C . ARG A 1 100 ? -16.507 1.354 17.908 1.00 98.06 100 ARG A C 1
ATOM 823 O O . ARG A 1 100 ? -17.015 1.383 19.026 1.00 98.06 100 ARG A O 1
ATOM 830 N N . LEU A 1 101 ? -16.941 2.107 16.900 1.00 98.38 101 LEU A N 1
ATOM 831 C CA . LEU A 1 101 ? -18.083 3.010 17.003 1.00 98.38 101 LEU A CA 1
ATOM 832 C C . LEU A 1 101 ? -19.375 2.245 17.311 1.00 98.38 101 LEU A C 1
ATOM 834 O O . LEU A 1 101 ? -20.112 2.660 18.200 1.00 98.38 101 LEU A O 1
ATOM 838 N N . GLN A 1 102 ? -19.624 1.123 16.631 1.00 97.94 102 GLN A N 1
ATOM 839 C CA . GLN A 1 102 ? -20.801 0.281 16.874 1.00 97.94 102 GLN A CA 1
ATOM 840 C C . GLN A 1 102 ? -20.839 -0.237 18.316 1.00 97.94 102 GLN A C 1
ATOM 842 O O . GLN A 1 102 ? -21.859 -0.097 18.989 1.00 97.94 102 GLN A O 1
ATOM 847 N N . ASN A 1 103 ? -19.710 -0.742 18.824 1.00 97.88 103 ASN A N 1
ATOM 848 C CA . ASN A 1 103 ? -19.612 -1.201 20.211 1.00 97.88 103 ASN A CA 1
ATOM 849 C C . ASN A 1 103 ? -19.906 -0.064 21.202 1.00 97.88 103 ASN A C 1
ATOM 851 O O . ASN A 1 103 ? -20.717 -0.221 22.109 1.00 97.88 103 ASN A O 1
ATOM 855 N N . LEU A 1 104 ? -19.312 1.118 20.990 1.00 98.25 104 LEU A N 1
ATOM 856 C CA . LEU A 1 104 ? -19.550 2.282 21.851 1.00 98.25 104 LEU A CA 1
ATOM 857 C C . LEU A 1 104 ? -21.016 2.735 21.839 1.00 98.25 104 LEU A C 1
ATOM 859 O O . LEU A 1 104 ? -21.542 3.138 22.878 1.00 98.25 104 LEU A O 1
ATOM 863 N N . GLN A 1 105 ? -21.679 2.678 20.681 1.00 97.62 105 GLN A N 1
ATOM 864 C CA . GLN A 1 105 ? -23.103 2.994 20.561 1.00 97.62 105 GLN A CA 1
ATOM 865 C C . GLN A 1 105 ? -23.965 1.979 21.317 1.00 97.62 105 GLN A C 1
ATOM 867 O O . GLN A 1 105 ? -24.880 2.375 22.044 1.00 97.62 105 GLN A O 1
ATOM 872 N N . GLN A 1 106 ? -23.649 0.688 21.204 1.00 97.94 106 GLN A N 1
ATOM 873 C CA . GLN A 1 106 ? -24.351 -0.364 21.932 1.00 97.94 106 GLN A CA 1
ATOM 874 C C . GLN A 1 106 ? -24.185 -0.196 23.449 1.00 97.94 106 GLN A C 1
ATOM 876 O O . GLN A 1 106 ? -25.183 -0.166 24.172 1.00 97.94 106 GLN A O 1
ATOM 881 N N . ASP A 1 107 ? -22.962 0.037 23.925 1.00 97.88 107 ASP A N 1
ATOM 882 C CA . ASP A 1 107 ? -22.674 0.274 25.343 1.00 97.88 107 ASP A CA 1
ATOM 883 C C . ASP A 1 107 ? -23.379 1.527 25.880 1.00 97.88 107 ASP A C 1
ATOM 885 O O . ASP A 1 107 ? -23.878 1.547 27.009 1.00 97.88 107 ASP A O 1
ATOM 889 N N . ALA A 1 108 ? -23.437 2.602 25.088 1.00 97.75 108 ALA A N 1
ATOM 890 C CA . ALA A 1 108 ? -24.175 3.807 25.453 1.00 97.75 108 ALA A CA 1
ATOM 891 C C . ALA A 1 108 ? -25.681 3.530 25.584 1.00 97.75 108 ALA A C 1
ATOM 893 O O . ALA A 1 108 ? -26.292 3.956 26.567 1.00 97.75 108 ALA A O 1
ATOM 894 N N . SER A 1 109 ? -26.262 2.772 24.647 1.00 97.44 109 SER A N 1
ATOM 895 C CA . SER A 1 109 ? -27.683 2.411 24.681 1.00 97.44 109 SER A CA 1
ATOM 896 C C . SER A 1 109 ? -28.038 1.554 25.902 1.00 97.44 109 SER A C 1
ATOM 898 O O . SER A 1 109 ? -29.020 1.838 26.590 1.00 97.44 109 SER A O 1
ATOM 900 N N . LEU A 1 110 ? -27.190 0.578 26.245 1.00 97.94 110 LEU A N 1
ATOM 901 C CA . LEU A 1 110 ? -27.372 -0.269 27.422 1.00 97.94 110 LEU A CA 1
ATOM 902 C C . LEU A 1 110 ? -27.305 0.554 28.713 1.00 97.94 110 LEU A C 1
ATOM 904 O O . LEU A 1 110 ? -28.168 0.418 29.581 1.00 97.94 110 LEU A O 1
ATOM 908 N N . ARG A 1 111 ? -26.317 1.451 28.834 1.00 97.06 111 ARG A N 1
ATOM 909 C CA . ARG A 1 111 ? -26.201 2.343 29.999 1.00 97.06 111 ARG A CA 1
ATOM 910 C C . ARG A 1 111 ? -27.418 3.249 30.149 1.00 97.06 111 ARG A C 1
ATOM 912 O O . ARG A 1 111 ? -27.888 3.448 31.267 1.00 97.06 111 ARG A O 1
ATOM 919 N N . GLN A 1 112 ? -27.950 3.772 29.046 1.00 97.38 112 GLN A N 1
ATOM 920 C CA . GLN A 1 112 ? -29.160 4.590 29.076 1.00 97.38 112 GLN A CA 1
ATOM 921 C C . GLN A 1 112 ? -30.371 3.790 29.576 1.00 97.38 112 GLN A C 1
ATOM 923 O O . GLN A 1 112 ? -31.114 4.281 30.426 1.00 97.38 112 GLN A O 1
ATOM 928 N N . GLN A 1 113 ? -30.548 2.552 29.106 1.00 97.00 113 GLN A N 1
ATOM 929 C CA . GLN A 1 113 ? -31.620 1.672 29.580 1.00 97.00 113 GLN A CA 1
ATOM 930 C C . GLN A 1 113 ? -31.478 1.349 31.073 1.00 97.00 113 GLN A C 1
ATOM 932 O O . GLN A 1 113 ? -32.452 1.449 31.818 1.00 97.00 113 GLN A O 1
ATOM 937 N N . GLN A 1 114 ? -30.268 1.023 31.535 1.00 96.81 114 GLN A N 1
ATOM 938 C CA . GLN A 1 114 ? -30.003 0.765 32.954 1.00 96.81 114 GLN A CA 1
ATOM 939 C C . GLN A 1 114 ? -30.304 1.993 33.820 1.00 96.81 114 GLN A C 1
ATOM 941 O O . GLN A 1 114 ? -30.968 1.874 34.848 1.00 96.81 114 GLN A O 1
ATOM 946 N N . ALA A 1 115 ? -29.882 3.185 33.389 1.00 96.25 115 ALA A N 1
ATOM 947 C CA . ALA A 1 115 ? -30.165 4.425 34.104 1.00 96.25 115 ALA A CA 1
ATOM 948 C C . ALA A 1 115 ? -31.677 4.685 34.231 1.00 96.25 115 ALA A C 1
ATOM 950 O O . ALA A 1 115 ? -32.146 5.061 35.305 1.00 96.25 115 ALA A O 1
ATOM 951 N N . GLN A 1 116 ? -32.451 4.431 33.170 1.00 97.25 116 GLN A N 1
ATOM 952 C CA . GLN A 1 116 ? -33.913 4.543 33.208 1.00 97.25 116 GLN A CA 1
ATOM 953 C C . GLN A 1 116 ? -34.543 3.541 34.185 1.00 97.25 116 GLN A C 1
ATOM 955 O O . GLN A 1 116 ? -35.415 3.919 34.964 1.00 97.25 116 GLN A O 1
ATOM 960 N N . GLN A 1 117 ? -34.084 2.285 34.196 1.00 97.00 117 GLN A N 1
ATOM 961 C CA . GLN A 1 117 ? -34.580 1.271 35.134 1.00 97.00 117 GLN A CA 1
ATOM 962 C C . GLN A 1 117 ? -34.305 1.657 36.591 1.00 97.00 117 GLN A C 1
ATOM 964 O O . GLN A 1 117 ? -35.208 1.586 37.425 1.00 97.00 117 GLN A O 1
ATOM 969 N N . VAL A 1 118 ? -33.089 2.122 36.894 1.00 97.69 118 VAL A N 1
ATOM 970 C CA . VAL A 1 118 ? -32.723 2.597 38.238 1.00 97.69 118 VAL A CA 1
ATOM 971 C C . VAL A 1 118 ? -33.576 3.799 38.646 1.00 97.69 118 VAL A C 1
ATOM 973 O O . VAL A 1 118 ? -34.041 3.857 39.783 1.00 97.69 118 VAL A O 1
ATOM 976 N N . ALA A 1 119 ? -33.830 4.737 37.728 1.00 96.69 119 ALA A N 1
ATOM 977 C CA . ALA A 1 119 ? -34.691 5.885 37.998 1.00 96.69 119 ALA A CA 1
ATOM 978 C C . ALA A 1 119 ? -36.129 5.458 38.350 1.00 96.69 119 ALA A C 1
ATOM 980 O O . ALA A 1 119 ? -36.686 5.941 39.337 1.00 96.69 119 ALA A O 1
ATOM 981 N N . VAL A 1 120 ? -36.704 4.506 37.603 1.00 97.19 120 VAL A N 1
ATOM 982 C CA . VAL A 1 120 ? -38.040 3.951 37.888 1.00 97.19 120 VAL A CA 1
ATOM 983 C C . VAL A 1 120 ? -38.070 3.239 39.243 1.00 97.19 120 VAL A C 1
ATOM 985 O O . VAL A 1 120 ? -38.979 3.480 40.036 1.00 97.19 120 VAL A O 1
ATOM 988 N N . GLN A 1 121 ? -37.072 2.404 39.548 1.00 96.19 121 GLN A N 1
ATOM 989 C CA . GLN A 1 121 ? -36.992 1.714 40.840 1.00 96.19 121 GLN A CA 1
ATOM 990 C C . GLN A 1 121 ? -36.877 2.694 42.010 1.00 96.19 121 GLN A C 1
ATOM 992 O O . GLN A 1 121 ? -37.559 2.524 43.018 1.00 96.19 121 GLN A O 1
ATOM 997 N N . GLN A 1 122 ? -36.066 3.747 41.874 1.00 97.06 122 GLN A N 1
ATOM 998 C CA . GLN A 1 122 ? -35.975 4.785 42.900 1.00 97.06 122 GLN A CA 1
ATOM 999 C C . GLN A 1 122 ? -37.310 5.493 43.118 1.00 97.06 122 GLN A C 1
ATOM 1001 O O . GLN A 1 122 ? -37.713 5.684 44.264 1.00 97.06 122 GLN A O 1
ATOM 1006 N N . GLN A 1 123 ? -38.021 5.844 42.045 1.00 96.62 123 GLN A N 1
ATOM 1007 C CA . GLN A 1 123 ? -39.334 6.471 42.160 1.00 96.62 123 GLN A CA 1
ATOM 1008 C C . GLN A 1 123 ? -40.332 5.557 42.891 1.00 96.62 123 GLN A C 1
ATOM 1010 O O . GLN A 1 123 ? -41.067 6.020 43.763 1.00 96.62 123 GLN A O 1
ATOM 1015 N N . GLN A 1 124 ? -40.330 4.256 42.587 1.00 96.12 124 GLN A N 1
ATOM 1016 C CA . GLN A 1 124 ? -41.176 3.274 43.274 1.00 96.12 124 GLN A CA 1
ATOM 1017 C C . GLN A 1 124 ? -40.798 3.118 44.753 1.00 96.12 124 GLN A C 1
ATOM 1019 O O . GLN A 1 124 ? -41.680 3.133 45.610 1.00 96.12 124 GLN A O 1
ATOM 1024 N N . ALA A 1 125 ? -39.505 3.028 45.073 1.00 95.50 125 ALA A N 1
ATOM 1025 C CA . ALA A 1 125 ? -39.027 2.928 46.450 1.00 95.50 125 ALA A CA 1
ATOM 1026 C C . ALA A 1 125 ? -39.409 4.166 47.280 1.00 95.50 125 ALA A C 1
ATOM 1028 O O . ALA A 1 125 ? -39.838 4.035 48.425 1.00 95.50 125 ALA A O 1
ATOM 1029 N N . GLN A 1 126 ? -39.327 5.366 46.693 1.00 96.44 126 GLN A N 1
ATOM 1030 C CA . GLN A 1 126 ? -39.782 6.601 47.338 1.00 96.44 126 GLN A CA 1
ATOM 1031 C C . GLN A 1 126 ? -41.288 6.565 47.634 1.00 96.44 126 GLN A C 1
ATOM 1033 O O . GLN A 1 126 ? -41.701 6.893 48.746 1.00 96.44 126 GLN A O 1
ATOM 1038 N N . GLN A 1 127 ? -42.112 6.122 46.679 1.00 96.44 127 GLN A N 1
ATOM 1039 C CA . GLN A 1 127 ? -43.561 5.982 46.883 1.00 96.44 127 GLN A CA 1
ATOM 1040 C C . GLN A 1 127 ? -43.894 4.964 47.982 1.00 96.44 127 GLN A C 1
ATOM 1042 O O . GLN A 1 127 ? -44.739 5.237 48.835 1.00 96.44 127 GLN A O 1
ATOM 1047 N N . GLN A 1 128 ? -43.201 3.822 48.006 1.00 95.94 128 GLN A N 1
ATOM 1048 C CA . GLN A 1 128 ? -43.362 2.812 49.054 1.00 95.94 128 GLN A CA 1
ATOM 1049 C C . GLN A 1 128 ? -42.961 3.350 50.430 1.00 95.94 128 GLN A C 1
ATOM 1051 O O . GLN A 1 128 ? -43.686 3.136 51.396 1.00 95.94 128 GLN A O 1
ATOM 1056 N N . ALA A 1 129 ? -41.854 4.092 50.526 1.00 96.00 129 ALA A N 1
ATOM 1057 C CA . ALA A 1 129 ? -41.423 4.707 51.780 1.00 96.00 129 ALA A CA 1
ATOM 1058 C C . ALA A 1 129 ? -42.461 5.708 52.319 1.00 96.00 129 ALA A C 1
ATOM 1060 O O . ALA A 1 129 ? -42.737 5.725 53.520 1.00 96.00 129 ALA A O 1
ATOM 1061 N N . ILE A 1 130 ? -43.081 6.503 51.437 1.00 96.81 130 ILE A N 1
ATOM 1062 C CA . ILE A 1 130 ? -44.173 7.418 51.807 1.00 96.81 130 ILE A CA 1
ATOM 1063 C C . ILE A 1 130 ? -45.387 6.633 52.323 1.00 96.81 130 ILE A C 1
ATOM 1065 O O . ILE A 1 130 ? -45.927 6.976 53.375 1.00 96.81 130 ILE A O 1
ATOM 1069 N N . ALA A 1 131 ? -45.803 5.574 51.621 1.00 96.12 131 ALA A N 1
ATOM 1070 C CA . ALA A 1 131 ? -46.921 4.730 52.046 1.00 96.12 1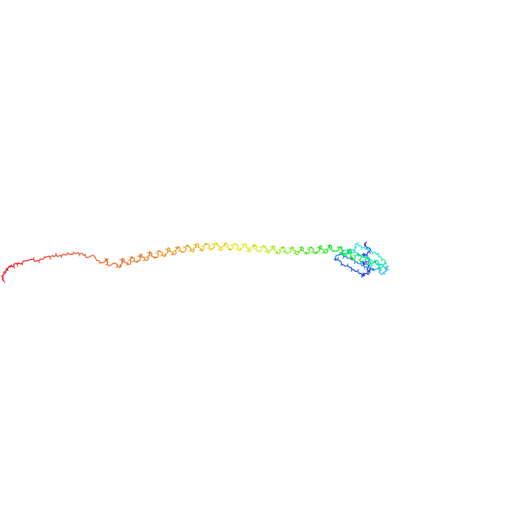31 ALA A CA 1
ATOM 1071 C C . 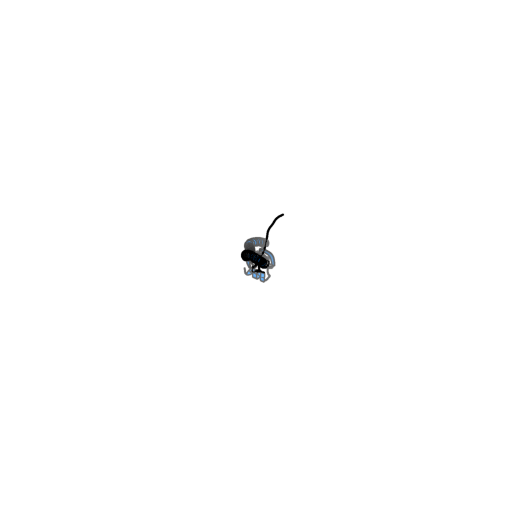ALA A 1 131 ? -46.661 4.097 53.423 1.00 96.12 131 ALA A C 1
ATOM 1073 O O . ALA A 1 131 ? -47.473 4.246 54.333 1.00 96.12 131 ALA A O 1
ATOM 1074 N N . LEU A 1 132 ? -45.478 3.509 53.616 1.00 96.06 132 LEU A N 1
ATOM 1075 C CA . LEU A 1 132 ? -45.092 2.869 54.872 1.00 96.06 132 LEU A CA 1
ATOM 1076 C C . LEU A 1 132 ? -45.031 3.868 56.039 1.00 96.06 132 LEU A C 1
ATOM 1078 O O . LEU A 1 132 ? -45.417 3.546 57.161 1.00 96.06 132 LEU A O 1
ATOM 1082 N N . SER A 1 133 ? -44.578 5.102 55.783 1.00 95.31 133 SER A N 1
ATOM 1083 C CA . SER A 1 133 ? -44.588 6.179 56.779 1.00 95.31 133 SER A CA 1
ATOM 1084 C C . SER A 1 133 ? -46.010 6.554 57.206 1.00 95.31 133 SER A C 1
ATOM 1086 O O . SER A 1 133 ? -46.266 6.756 58.398 1.00 95.31 133 SER A O 1
ATOM 1088 N N . ASN A 1 134 ? -46.945 6.609 56.254 1.00 96.38 134 ASN A N 1
ATOM 1089 C CA . ASN A 1 134 ? -48.354 6.858 56.546 1.00 96.38 134 ASN A CA 1
ATOM 1090 C C . ASN A 1 134 ? -48.973 5.706 57.351 1.00 96.38 134 ASN A C 1
ATOM 1092 O O . ASN A 1 134 ? -49.648 5.964 58.348 1.00 96.38 134 ASN A O 1
ATOM 1096 N N . ASP A 1 135 ? -48.690 4.456 56.983 1.00 94.25 135 ASP A N 1
ATOM 1097 C CA . ASP A 1 135 ? -49.174 3.272 57.702 1.00 94.25 135 ASP A CA 1
ATOM 1098 C C . ASP A 1 135 ? -48.653 3.226 59.141 1.00 94.25 135 ASP A C 1
ATOM 1100 O O . ASP A 1 135 ? -49.421 2.995 60.077 1.00 94.25 135 ASP A O 1
ATOM 1104 N N . LEU A 1 136 ? -47.364 3.520 59.344 1.00 95.31 136 LEU A N 1
ATOM 1105 C CA . LEU A 1 136 ? -46.766 3.592 60.676 1.00 95.31 136 LEU A CA 1
ATOM 1106 C C . LEU A 1 136 ? -47.459 4.650 61.546 1.00 95.31 136 LEU A C 1
ATOM 1108 O O . LEU A 1 136 ? -47.783 4.382 62.704 1.00 95.31 136 LEU A O 1
ATOM 1112 N N . ARG A 1 137 ? -47.731 5.837 60.984 1.00 95.69 137 ARG A N 1
ATOM 1113 C CA . ARG A 1 137 ? -48.450 6.912 61.685 1.00 95.69 137 ARG A CA 1
ATOM 1114 C C . ARG A 1 137 ? -49.875 6.484 62.048 1.00 95.69 137 ARG A C 1
ATOM 1116 O O . ARG A 1 137 ? -50.306 6.708 63.177 1.00 95.69 137 ARG A O 1
ATOM 1123 N N . ASN A 1 138 ? -50.582 5.827 61.130 1.00 95.44 138 ASN A N 1
ATOM 1124 C CA . ASN A 1 138 ? -51.936 5.323 61.366 1.00 95.44 138 ASN A CA 1
ATOM 1125 C C . ASN A 1 138 ? -51.972 4.259 62.471 1.00 95.44 138 ASN A C 1
ATOM 1127 O O . ASN A 1 138 ? -52.803 4.347 63.375 1.00 95.44 138 ASN A O 1
ATOM 1131 N N . ASN A 1 139 ? -51.054 3.291 62.439 1.00 94.81 139 ASN A N 1
ATOM 1132 C CA . ASN A 1 139 ? -50.966 2.241 63.453 1.00 94.81 139 ASN A CA 1
ATOM 1133 C C . ASN A 1 139 ? -50.603 2.797 64.834 1.00 94.81 139 ASN A C 1
ATOM 1135 O O . ASN A 1 139 ? -51.181 2.363 65.829 1.00 94.81 139 ASN A O 1
ATOM 1139 N N . SER A 1 140 ? -49.700 3.782 64.907 1.00 93.00 140 SER A N 1
ATOM 1140 C CA . SER A 1 140 ? -49.387 4.465 66.170 1.00 93.00 140 SER A CA 1
ATOM 1141 C C . SER A 1 140 ? -50.633 5.122 66.762 1.00 93.00 140 SER A C 1
ATOM 1143 O O . SER A 1 140 ? -50.961 4.879 67.920 1.00 93.00 140 SER A O 1
ATOM 1145 N N . ASN A 1 141 ? -51.384 5.870 65.946 1.00 94.94 141 ASN A N 1
ATOM 1146 C CA . ASN A 1 141 ? -52.615 6.527 66.387 1.00 94.94 141 ASN A CA 1
ATOM 1147 C C . ASN A 1 141 ? -53.665 5.517 66.888 1.00 94.94 141 ASN A C 1
ATOM 1149 O O . ASN A 1 141 ? -54.345 5.768 67.883 1.00 94.94 141 ASN A O 1
ATOM 1153 N N . GLN A 1 142 ? -53.801 4.364 66.220 1.00 91.50 142 GLN A N 1
ATOM 1154 C CA . GLN A 1 142 ? -54.702 3.293 66.662 1.00 91.50 142 GLN A CA 1
ATOM 1155 C C . GLN A 1 142 ? -54.259 2.689 67.997 1.00 91.50 142 GLN A C 1
ATOM 1157 O O . GLN A 1 142 ? -55.090 2.493 68.884 1.00 91.50 142 GLN A O 1
ATOM 1162 N N . LEU A 1 143 ? -52.961 2.414 68.154 1.00 93.88 143 LEU A N 1
ATOM 1163 C CA . LEU A 1 143 ? -52.407 1.877 69.393 1.00 93.88 143 LEU A CA 1
ATOM 1164 C C . LEU A 1 143 ? -52.657 2.828 70.568 1.00 93.88 143 LEU A C 1
ATOM 1166 O O . LEU A 1 143 ? -53.077 2.381 71.635 1.00 93.88 143 LEU A O 1
ATOM 1170 N N . ASP A 1 144 ? -52.435 4.126 70.369 1.00 95.00 144 ASP A N 1
ATOM 1171 C CA . ASP A 1 144 ? -52.666 5.139 71.399 1.00 95.00 144 ASP A CA 1
ATOM 1172 C C . ASP A 1 144 ? -54.151 5.212 71.785 1.00 95.00 144 ASP A C 1
ATOM 1174 O O . ASP A 1 144 ? -54.482 5.166 72.970 1.00 95.00 144 ASP A O 1
ATOM 1178 N N . ALA A 1 145 ? -55.063 5.187 70.807 1.00 93.62 145 ALA A N 1
ATOM 1179 C CA . ALA A 1 145 ? -56.503 5.146 71.067 1.00 93.62 145 ALA A CA 1
ATOM 1180 C C . ALA A 1 145 ? -56.941 3.888 71.847 1.00 93.62 145 ALA A C 1
ATOM 1182 O O . ALA A 1 145 ? -57.788 3.968 72.742 1.00 93.62 145 ALA A O 1
ATOM 1183 N N . VAL A 1 146 ? -56.366 2.720 71.534 1.00 92.62 146 VAL A N 1
ATOM 1184 C CA . VAL A 1 146 ? -56.633 1.470 72.267 1.00 92.62 146 VAL A CA 1
ATOM 1185 C C . VAL A 1 146 ? -56.118 1.563 73.703 1.00 92.62 146 VAL A C 1
ATOM 1187 O O . VAL A 1 146 ? -56.846 1.209 74.629 1.00 92.62 146 VAL A O 1
ATOM 1190 N N . LYS A 1 147 ? -54.904 2.085 73.912 1.00 91.12 147 LYS A N 1
ATOM 1191 C CA . LYS A 1 147 ? -54.331 2.282 75.254 1.00 91.12 147 LYS A CA 1
ATOM 1192 C C . LYS A 1 147 ? -55.173 3.217 76.119 1.00 91.12 147 LYS A C 1
ATOM 1194 O O . LYS A 1 147 ? -55.337 2.946 77.306 1.00 91.12 147 LYS A O 1
ATOM 1199 N N . GLU A 1 148 ? -55.698 4.303 75.553 1.00 92.00 148 GLU A N 1
ATOM 1200 C CA . GLU A 1 148 ? -56.588 5.214 76.285 1.00 92.00 148 GLU A CA 1
ATOM 1201 C C . GLU A 1 148 ? -57.909 4.532 76.674 1.00 92.00 148 GLU A C 1
ATOM 1203 O O . GLU A 1 148 ? -58.377 4.681 77.802 1.00 92.00 148 GLU A O 1
ATOM 1208 N N . ARG A 1 149 ? -58.482 3.700 75.792 1.00 88.12 149 ARG A N 1
ATOM 1209 C CA . ARG A 1 149 ? -59.665 2.886 76.126 1.00 88.12 149 ARG A CA 1
ATOM 1210 C C . ARG A 1 149 ? -59.408 1.8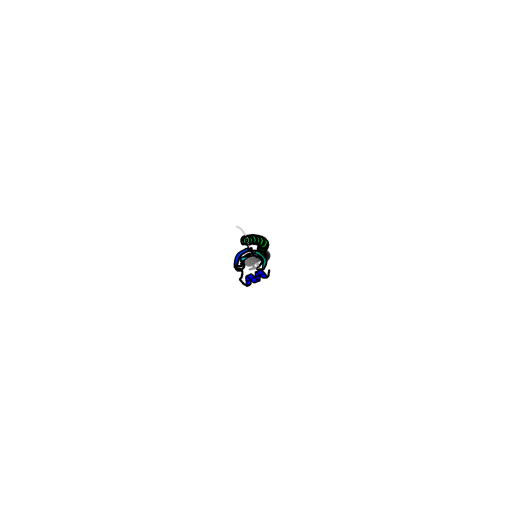95 77.254 1.00 88.12 149 ARG A C 1
ATOM 1212 O O . ARG A 1 149 ? -60.260 1.764 78.127 1.00 88.12 149 ARG A O 1
ATOM 1219 N N . ILE A 1 150 ? -58.262 1.212 77.235 1.00 90.19 150 ILE A N 1
ATOM 1220 C CA . ILE A 1 150 ? -57.876 0.285 78.307 1.00 90.19 150 ILE A CA 1
ATOM 1221 C C . ILE A 1 150 ? -57.819 1.038 79.639 1.00 90.19 150 ILE A C 1
ATOM 1223 O O . ILE A 1 150 ? -58.505 0.644 80.576 1.00 90.19 150 ILE A O 1
ATOM 1227 N N . ARG A 1 151 ? -57.117 2.178 79.693 1.00 90.06 151 ARG A N 1
ATOM 1228 C CA . ARG A 1 151 ? -57.037 3.006 80.909 1.00 90.06 151 ARG A CA 1
ATOM 1229 C C . ARG A 1 151 ? -58.405 3.479 81.402 1.00 90.06 151 ARG A C 1
ATOM 1231 O O . ARG A 1 151 ? -58.663 3.457 82.601 1.00 90.06 151 ARG A O 1
ATOM 1238 N N . ALA A 1 152 ? -59.296 3.879 80.496 1.00 86.38 152 ALA A N 1
ATOM 1239 C CA . ALA A 1 152 ? -60.653 4.279 80.861 1.00 86.38 152 ALA A CA 1
ATOM 1240 C C . ALA A 1 152 ? -61.471 3.117 81.458 1.00 86.38 152 ALA A C 1
ATOM 1242 O O . ALA A 1 152 ? -62.200 3.320 82.428 1.00 86.38 152 ALA A O 1
ATOM 1243 N N . LEU A 1 153 ? -61.343 1.906 80.906 1.00 85.12 153 LEU A N 1
ATOM 1244 C CA . LEU A 1 153 ? -62.011 0.707 81.427 1.00 85.12 153 LEU A CA 1
ATOM 1245 C C . LEU A 1 153 ? -61.443 0.279 82.786 1.00 85.12 153 LEU A C 1
ATOM 1247 O O . LEU A 1 153 ? -62.209 -0.038 83.692 1.00 85.12 153 LEU A O 1
ATOM 1251 N N . GLU A 1 154 ? -60.122 0.324 82.956 1.00 83.88 154 GLU A N 1
ATOM 1252 C CA . GLU A 1 154 ? -59.464 0.045 84.238 1.00 83.88 154 GLU A CA 1
ATOM 1253 C C . GLU A 1 154 ? -59.914 1.036 85.323 1.00 83.88 154 GLU A C 1
ATOM 1255 O O . GLU A 1 154 ? -60.241 0.628 86.436 1.00 83.88 154 GLU A O 1
ATOM 1260 N N . ALA A 1 155 ? -60.028 2.328 84.992 1.00 81.75 155 ALA A N 1
ATOM 1261 C CA . ALA A 1 155 ? -60.543 3.343 85.912 1.00 81.75 155 ALA A CA 1
ATOM 1262 C C . ALA A 1 155 ? -62.014 3.102 86.309 1.00 81.75 155 ALA A C 1
ATOM 1264 O O . ALA A 1 155 ? -62.392 3.355 87.451 1.00 81.75 155 ALA A O 1
ATOM 1265 N N . GLN A 1 156 ? -62.845 2.581 85.400 1.00 75.44 156 GLN A N 1
ATOM 1266 C CA . GLN A 1 156 ? -64.230 2.201 85.709 1.00 75.44 156 GLN A CA 1
ATOM 1267 C C . GLN A 1 156 ? -64.315 0.968 86.616 1.00 75.44 156 GLN A C 1
ATOM 1269 O O . GLN A 1 156 ? -65.201 0.899 87.462 1.00 75.44 156 GLN A O 1
ATOM 1274 N N . GLN A 1 157 ? -63.403 0.006 86.468 1.00 67.75 157 GLN A N 1
ATOM 1275 C CA . GLN A 1 157 ? -63.338 -1.175 87.337 1.00 67.75 157 GLN A CA 1
ATOM 1276 C C . GLN A 1 157 ? -62.765 -0.856 88.723 1.00 67.75 157 GLN A C 1
ATOM 1278 O O . GLN A 1 157 ? -63.159 -1.475 89.707 1.00 67.75 157 GLN A O 1
ATOM 1283 N N . ALA A 1 158 ? -61.866 0.125 88.810 1.00 60.47 158 ALA A N 1
ATOM 1284 C CA . ALA A 1 158 ? -61.311 0.620 90.066 1.00 60.47 158 ALA A CA 1
ATOM 1285 C C . ALA A 1 158 ? -62.266 1.558 90.833 1.00 60.47 158 ALA A C 1
ATOM 1287 O O . ALA A 1 158 ? -61.930 1.982 91.938 1.00 60.47 158 ALA A O 1
ATOM 1288 N N . ASN A 1 159 ? -63.438 1.882 90.273 1.00 54.69 159 ASN A N 1
ATOM 1289 C CA . ASN A 1 159 ? -64.446 2.722 90.915 1.00 54.69 159 ASN A CA 1
ATOM 1290 C C . ASN A 1 159 ? -65.214 1.912 91.991 1.00 54.69 159 ASN A C 1
ATOM 1292 O O . ASN A 1 159 ? -65.941 0.978 91.648 1.00 54.69 159 ASN A O 1
ATOM 1296 N N . PRO A 1 160 ? -65.100 2.253 93.289 1.00 54.78 160 PRO A N 1
ATOM 1297 C CA . PRO A 1 160 ? -65.605 1.442 94.405 1.00 54.78 160 PRO A CA 1
ATOM 1298 C C . PRO A 1 160 ? -67.129 1.510 94.653 1.00 54.78 160 PRO A C 1
ATOM 1300 O O . PRO A 1 160 ? -67.594 0.997 95.666 1.00 54.78 160 PRO A O 1
ATOM 1303 N N . GLU A 1 161 ? -67.933 2.101 93.763 1.00 49.34 161 GLU A N 1
ATOM 1304 C CA . GLU A 1 161 ? -69.381 2.294 93.989 1.00 49.34 161 GLU A CA 1
ATOM 1305 C C . GLU A 1 161 ? -70.290 1.131 93.534 1.00 49.34 161 GLU A C 1
ATOM 1307 O O 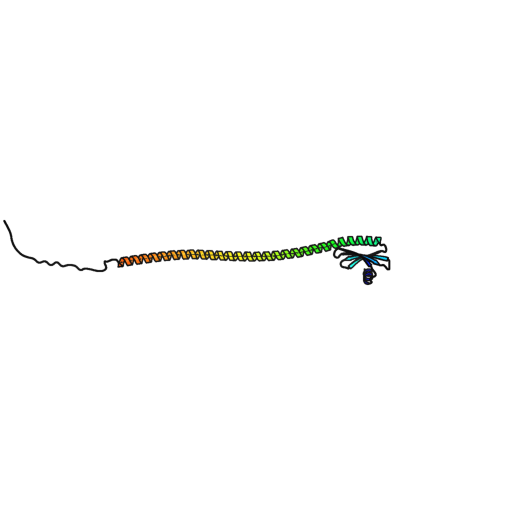. GLU A 1 161 ? -71.508 1.219 93.676 1.00 49.34 161 GLU A O 1
ATOM 1312 N N . LEU A 1 162 ? -69.756 0.006 93.034 1.00 49.09 162 LEU A N 1
ATOM 1313 C CA . LEU A 1 162 ? -70.593 -1.134 92.608 1.00 49.09 162 LEU A CA 1
ATOM 1314 C C . LEU A 1 162 ? -70.943 -2.154 93.709 1.00 49.09 162 LEU A C 1
ATOM 1316 O O . LEU A 1 162 ? -71.545 -3.186 93.411 1.00 49.09 162 LEU A O 1
ATOM 1320 N N . ILE A 1 163 ? -70.625 -1.883 94.980 1.00 49.25 163 ILE A N 1
ATOM 1321 C CA . ILE A 1 163 ? -71.071 -2.717 96.105 1.00 49.25 163 ILE A CA 1
ATOM 1322 C C . ILE A 1 163 ? -71.749 -1.838 97.162 1.00 49.25 163 ILE A C 1
ATOM 1324 O O . ILE A 1 163 ? -71.083 -1.286 98.030 1.00 49.25 163 ILE A O 1
ATOM 1328 N N . LEU A 1 164 ? -73.086 -1.773 97.055 1.00 48.53 164 LEU A N 1
ATOM 1329 C CA . LEU A 1 164 ? -74.126 -1.674 98.104 1.00 48.53 164 LEU A CA 1
ATOM 1330 C C . LEU A 1 164 ? -75.167 -0.569 97.842 1.00 48.53 164 LEU A C 1
ATOM 1332 O O . LEU A 1 164 ? -74.858 0.613 97.961 1.00 48.53 164 LEU A O 1
ATOM 1336 N N . PRO A 1 165 ? -76.451 -0.936 97.678 1.00 44.06 165 PRO A N 1
ATOM 1337 C CA . PRO A 1 165 ? -77.558 -0.122 98.143 1.00 44.06 165 PRO A CA 1
ATOM 1338 C C . PRO A 1 165 ? -78.019 -0.620 99.522 1.00 44.06 165 PRO A C 1
ATOM 1340 O O . PRO A 1 165 ? -78.557 -1.718 99.668 1.00 44.06 165 PRO A O 1
ATOM 1343 N N . THR A 1 166 ? -77.825 0.212 100.540 1.00 51.81 166 THR A N 1
ATOM 1344 C CA . THR A 1 166 ? -78.469 0.097 101.856 1.00 51.81 166 THR A CA 1
ATOM 1345 C C . THR A 1 166 ? -79.922 0.585 101.758 1.00 51.81 166 THR A C 1
ATOM 1347 O O . THR A 1 166 ? -80.129 1.691 101.253 1.00 51.81 166 THR A O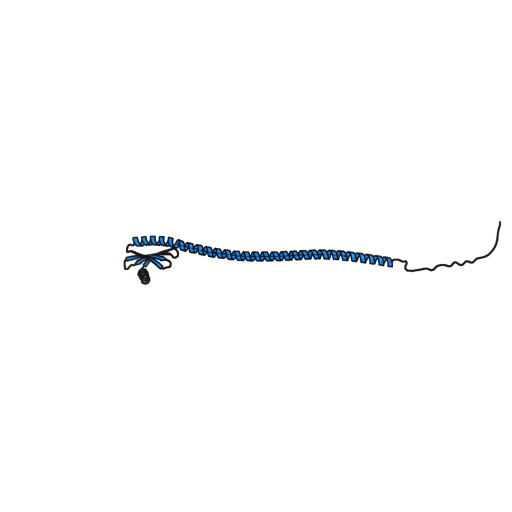 1
ATOM 1350 N N . PRO A 1 167 ? -80.938 -0.139 102.270 1.00 41.62 167 PRO A N 1
ATOM 1351 C CA . PRO A 1 167 ? -82.272 0.425 102.483 1.00 41.62 167 PRO A CA 1
ATOM 1352 C C . PRO A 1 167 ? -82.434 1.017 103.906 1.00 41.62 167 PRO A C 1
ATOM 1354 O O . PRO A 1 167 ? -81.797 0.523 104.840 1.00 41.62 167 PRO A O 1
ATOM 1357 N N . PRO A 1 168 ? -83.286 2.047 104.103 1.00 46.69 168 PRO A N 1
ATOM 1358 C CA . PRO A 1 168 ? -83.343 2.837 105.337 1.00 46.69 168 PRO A CA 1
ATOM 1359 C C . PRO A 1 168 ? -84.496 2.505 106.318 1.00 46.69 168 PRO A C 1
ATOM 1361 O O . PRO A 1 168 ? -85.574 2.083 105.917 1.00 46.69 168 PRO A O 1
ATOM 1364 N N . GLN A 1 169 ? -84.230 2.868 107.587 1.00 46.09 169 GLN A N 1
ATOM 1365 C CA . GLN A 1 169 ? -85.096 3.422 108.658 1.00 46.09 169 GLN A CA 1
ATOM 1366 C C . GLN A 1 169 ? -86.251 2.624 109.295 1.00 46.09 169 GLN A C 1
ATOM 1368 O O . GLN A 1 169 ? -87.237 2.310 108.642 1.00 46.09 169 GLN A O 1
ATOM 1373 N N . GLN A 1 170 ? -86.247 2.591 110.643 1.00 38.41 170 GLN A N 1
ATOM 1374 C CA . GLN A 1 170 ? -87.368 3.111 111.452 1.00 38.41 170 GLN A CA 1
ATOM 1375 C C . GLN A 1 170 ? -87.009 3.339 112.931 1.00 38.41 170 GLN A C 1
ATOM 1377 O O . GLN A 1 170 ? -86.534 2.450 113.631 1.00 38.41 170 GLN A O 1
ATOM 1382 N N . ALA A 1 171 ? -87.290 4.558 113.396 1.00 44.59 171 ALA A N 1
ATOM 1383 C CA . ALA A 1 171 ? -87.445 4.908 114.799 1.00 44.59 171 ALA A CA 1
ATOM 1384 C C . ALA A 1 171 ? -88.890 4.607 115.232 1.00 44.59 171 ALA A C 1
ATOM 1386 O O . ALA A 1 171 ? -89.827 4.973 114.522 1.00 44.59 171 ALA A O 1
ATOM 1387 N N . ALA A 1 172 ? -89.072 3.993 116.401 1.00 41.59 172 ALA A N 1
ATOM 1388 C CA . ALA A 1 172 ? -90.360 3.878 117.080 1.00 41.59 172 ALA A CA 1
ATOM 1389 C C . ALA A 1 172 ? -90.182 4.247 118.560 1.00 41.59 172 ALA A C 1
ATOM 1391 O O . ALA A 1 172 ? -89.332 3.702 119.261 1.00 41.59 172 ALA A O 1
ATOM 1392 N N . ALA A 1 173 ? -90.960 5.237 118.986 1.00 43.38 173 ALA A N 1
ATOM 1393 C CA . ALA A 1 173 ? -90.998 5.828 120.316 1.00 43.38 173 ALA A CA 1
ATOM 1394 C C . ALA A 1 173 ? -91.734 4.947 121.340 1.00 43.38 173 ALA A C 1
ATOM 1396 O O . ALA A 1 173 ? -92.645 4.222 120.951 1.00 43.38 173 ALA A O 1
ATOM 1397 N N . ALA A 1 174 ? -91.430 5.113 122.637 1.00 42.94 174 ALA A N 1
ATOM 1398 C CA . ALA A 1 174 ? -92.423 5.087 123.724 1.00 42.94 174 ALA A CA 1
ATOM 1399 C C . ALA A 1 174 ? -91.808 5.468 125.092 1.00 42.94 174 ALA A C 1
ATOM 1401 O O . ALA A 1 174 ? -91.056 4.700 125.676 1.00 42.94 174 ALA A O 1
ATOM 1402 N N . ASN A 1 175 ? -92.193 6.631 125.622 1.00 48.44 175 ASN A N 1
ATOM 1403 C CA . ASN A 1 175 ? -92.435 6.893 127.052 1.00 48.44 175 ASN A CA 1
ATOM 1404 C C . ASN A 1 175 ? -93.790 7.623 127.097 1.00 48.44 175 ASN A C 1
ATOM 1406 O O . ASN A 1 175 ? -94.043 8.411 126.176 1.00 48.44 175 ASN A O 1
ATOM 1410 N N . PRO A 1 176 ? -94.693 7.367 128.067 1.00 57.78 176 PRO A N 1
ATOM 1411 C CA . PRO A 1 176 ? -94.752 8.193 129.300 1.00 57.78 176 PRO A CA 1
ATOM 1412 C C . PRO A 1 176 ? -95.425 7.434 130.490 1.00 57.78 176 PRO A C 1
ATOM 1414 O O . PRO A 1 176 ? -95.605 6.223 130.358 1.00 57.78 176 PRO A O 1
ATOM 1417 N N . PRO A 1 177 ? -95.900 8.046 131.608 1.00 56.56 177 PRO A N 1
ATOM 1418 C CA . PRO A 1 177 ? -95.750 9.394 132.204 1.00 56.56 177 PRO A CA 1
ATOM 1419 C C . PRO A 1 177 ? -95.080 9.280 133.617 1.00 56.56 177 PRO A C 1
ATOM 1421 O O . PRO A 1 177 ? -94.640 8.202 133.984 1.00 56.56 177 PRO A O 1
ATOM 1424 N N . ALA A 1 178 ? -94.864 10.273 134.485 1.00 45.59 178 ALA A N 1
ATOM 1425 C CA . ALA A 1 178 ? -95.774 11.271 135.031 1.00 45.59 178 ALA A CA 1
ATOM 1426 C C . ALA A 1 178 ? -95.047 12.073 136.140 1.00 45.59 178 ALA A C 1
ATOM 1428 O O . ALA A 1 178 ? -94.289 11.473 136.893 1.00 45.59 178 ALA A O 1
ATOM 1429 N N . GLN A 1 179 ? -95.415 13.358 136.280 1.00 50.75 179 GLN A N 1
ATOM 1430 C CA . GLN A 1 179 ? -95.628 14.080 137.554 1.00 50.75 179 GLN A CA 1
ATOM 1431 C C . GLN A 1 179 ? -94.409 14.327 138.479 1.00 50.75 179 GLN A C 1
ATOM 1433 O O . GLN A 1 179 ? -93.559 13.480 138.672 1.00 50.75 179 GLN A O 1
ATOM 1438 N N . SER A 1 180 ? -94.250 15.439 139.191 1.00 48.59 180 SER A N 1
ATOM 1439 C CA . SER A 1 180 ? -94.893 16.751 139.216 1.00 48.59 180 SER A CA 1
ATOM 1440 C C . SER A 1 180 ? -94.193 17.557 140.319 1.00 48.59 180 SER A C 1
ATOM 1442 O O . SER A 1 180 ? -94.340 17.217 141.487 1.00 48.59 180 SER A O 1
ATOM 1444 N N . THR A 1 181 ? -93.557 18.670 139.936 1.00 46.31 181 THR A N 1
ATOM 1445 C CA . THR A 1 181 ? -93.634 19.972 140.641 1.00 46.31 181 THR A CA 1
ATOM 1446 C C . THR A 1 181 ? -93.033 20.057 142.075 1.00 46.31 181 THR A C 1
ATOM 1448 O O . THR A 1 181 ? -92.455 19.090 142.548 1.00 46.31 181 THR A O 1
ATOM 1451 N N . PRO A 1 182 ? -92.995 21.234 142.735 1.00 54.66 182 PRO A N 1
ATOM 1452 C CA . PRO A 1 182 ? -91.795 22.071 142.776 1.00 54.66 182 PRO A CA 1
ATOM 1453 C C . PRO A 1 182 ? -91.368 22.452 144.215 1.00 54.66 182 PRO A C 1
ATOM 1455 O O . PRO A 1 182 ? -92.018 22.088 145.189 1.00 54.66 182 PRO A O 1
ATOM 1458 N N . SER A 1 183 ? -90.325 23.285 144.292 1.00 45.44 183 SER A N 1
ATOM 1459 C CA . SER A 1 183 ? -90.019 24.226 145.386 1.00 45.44 183 SER A CA 1
ATOM 1460 C C . SER A 1 183 ? -89.525 23.639 146.716 1.00 45.44 183 SER A C 1
ATOM 1462 O O . SER A 1 183 ? -90.314 23.190 147.541 1.00 45.44 183 SER A O 1
ATOM 1464 N N . ASN A 1 184 ? -88.228 23.778 147.005 1.00 44.22 184 ASN A N 1
ATOM 1465 C CA . ASN A 1 184 ? -87.642 24.940 147.699 1.00 44.22 184 ASN A CA 1
ATOM 1466 C C . ASN A 1 184 ? -86.108 24.843 147.656 1.00 44.22 184 ASN A C 1
ATOM 1468 O O . ASN A 1 184 ? -85.605 23.704 147.776 1.00 44.22 184 ASN A O 1
#